Protein AF-A0A7M1I0T7-F1 (afdb_monomer_lite)

pLDDT: mean 79.19, std 17.18, range [38.38, 97.06]

Structure (mmCIF, N/CA/C/O backbone):
data_AF-A0A7M1I0T7-F1
#
_entry.id   AF-A0A7M1I0T7-F1
#
loop_
_atom_site.group_PDB
_atom_site.id
_atom_site.type_symbol
_atom_site.label_atom_id
_atom_site.label_alt_id
_atom_site.label_comp_id
_atom_site.label_asym_id
_atom_site.label_entity_id
_atom_site.label_seq_id
_atom_site.pdbx_PDB_ins_code
_atom_site.Cartn_x
_atom_site.Cartn_y
_atom_site.Cartn_z
_atom_site.occupancy
_atom_site.B_iso_or_equiv
_atom_site.auth_seq_id
_atom_site.auth_comp_id
_atom_site.auth_asym_id
_atom_site.auth_atom_id
_atom_site.pdbx_PDB_model_num
ATOM 1 N N . MET A 1 1 ? 44.421 7.139 29.580 1.00 38.38 1 MET A N 1
ATOM 2 C CA . MET A 1 1 ? 43.782 7.535 28.309 1.00 38.38 1 MET A CA 1
ATOM 3 C C . MET A 1 1 ? 43.227 6.270 27.679 1.00 38.38 1 MET A C 1
ATOM 5 O O . MET A 1 1 ? 44.017 5.429 27.277 1.00 38.38 1 MET A O 1
ATOM 9 N N . SER A 1 2 ? 41.909 6.071 27.736 1.00 39.19 2 SER A N 1
ATOM 10 C CA . SER A 1 2 ? 41.252 4.862 27.218 1.00 39.19 2 SER A CA 1
ATOM 11 C C . SER A 1 2 ? 40.769 5.132 25.801 1.00 39.19 2 SER A C 1
ATOM 13 O O . SER A 1 2 ? 39.992 6.062 25.595 1.00 39.19 2 SER A O 1
ATOM 15 N N . VAL A 1 3 ? 41.251 4.338 24.850 1.00 46.97 3 VAL A N 1
ATOM 16 C CA . VAL A 1 3 ? 40.880 4.420 23.437 1.00 46.97 3 VAL A CA 1
ATOM 17 C C . VAL A 1 3 ? 39.615 3.588 23.224 1.00 46.97 3 VAL A C 1
ATOM 19 O O . VAL A 1 3 ? 39.588 2.395 23.511 1.00 46.97 3 VAL A O 1
ATOM 22 N N . GLU A 1 4 ? 38.562 4.295 22.821 1.00 46.25 4 GLU A N 1
ATOM 23 C CA . GLU A 1 4 ? 37.407 3.875 22.023 1.00 46.25 4 GLU A CA 1
ATOM 24 C C . GLU A 1 4 ? 36.913 2.429 22.189 1.00 46.25 4 GLU A C 1
ATOM 26 O O . GLU A 1 4 ? 37.399 1.475 21.579 1.00 46.25 4 GLU A O 1
ATOM 31 N N . LYS A 1 5 ? 35.801 2.287 22.922 1.00 44.91 5 LYS A N 1
ATOM 32 C CA . LYS A 1 5 ? 34.880 1.178 22.678 1.00 44.91 5 LYS A CA 1
ATOM 33 C C . LYS A 1 5 ? 34.327 1.352 21.267 1.00 44.91 5 LYS A C 1
ATOM 35 O O . LYS A 1 5 ? 33.439 2.171 21.050 1.00 44.91 5 LYS A O 1
ATOM 40 N N . VAL A 1 6 ? 34.853 0.558 20.338 1.00 45.62 6 VAL A N 1
ATOM 41 C CA . VAL A 1 6 ? 34.211 0.228 19.066 1.00 45.62 6 VAL A CA 1
ATOM 42 C C . VAL A 1 6 ? 32.747 -0.060 19.375 1.00 45.62 6 VAL A C 1
ATOM 44 O O . VAL A 1 6 ? 32.432 -1.067 20.018 1.00 45.62 6 VAL A O 1
ATOM 47 N N . ASN A 1 7 ? 31.867 0.861 18.985 1.00 43.06 7 ASN A N 1
ATOM 48 C CA . ASN A 1 7 ? 30.430 0.687 19.087 1.00 43.06 7 ASN A CA 1
ATOM 49 C C . ASN A 1 7 ? 30.054 -0.383 18.062 1.00 43.06 7 ASN A C 1
ATOM 51 O O . ASN A 1 7 ? 29.676 -0.096 16.930 1.00 43.06 7 ASN A O 1
ATOM 55 N N . LYS A 1 8 ? 30.269 -1.646 18.437 1.00 42.56 8 LYS A N 1
ATOM 56 C CA . LYS A 1 8 ? 29.669 -2.782 17.762 1.00 42.56 8 LYS A CA 1
ATOM 57 C C . LYS A 1 8 ? 28.176 -2.521 17.864 1.00 42.56 8 LYS A C 1
ATOM 59 O O . LYS A 1 8 ? 27.632 -2.591 18.965 1.00 42.56 8 LYS A O 1
ATOM 64 N N . CYS A 1 9 ? 27.535 -2.199 16.745 1.00 43.50 9 CYS A N 1
ATOM 65 C CA . CYS A 1 9 ? 26.101 -2.379 16.598 1.00 43.50 9 CYS A CA 1
ATOM 66 C C . CYS A 1 9 ? 25.815 -3.862 16.852 1.00 43.50 9 CYS A C 1
ATOM 68 O O . CYS A 1 9 ? 25.774 -4.678 15.937 1.00 43.50 9 CYS A O 1
ATOM 70 N N . ALA A 1 10 ? 25.694 -4.222 18.128 1.00 41.69 10 ALA A N 1
ATOM 71 C CA . ALA A 1 10 ? 24.992 -5.411 18.535 1.00 41.69 10 ALA A CA 1
ATOM 72 C C . ALA A 1 10 ? 23.582 -5.263 17.955 1.00 41.69 10 ALA A C 1
ATOM 74 O O . ALA A 1 10 ? 23.008 -4.172 18.071 1.00 41.69 10 ALA A O 1
ATOM 75 N N . PRO A 1 11 ? 23.029 -6.296 17.305 1.00 42.31 11 PRO A N 1
ATOM 76 C CA . PRO A 1 11 ? 21.637 -6.264 16.907 1.00 42.31 11 PRO A CA 1
ATOM 77 C C . PRO A 1 11 ? 20.845 -6.145 18.205 1.00 42.31 11 PRO A C 1
ATOM 79 O O . PRO A 1 11 ? 20.754 -7.094 18.982 1.00 42.31 11 PRO A O 1
ATOM 82 N N . GLN A 1 12 ? 20.357 -4.940 18.494 1.00 48.44 12 GLN A N 1
ATOM 83 C CA . GLN A 1 12 ? 19.420 -4.751 19.579 1.00 48.44 12 GLN A CA 1
ATOM 84 C C . GLN A 1 12 ? 18.220 -5.616 19.211 1.00 48.44 12 GLN A C 1
ATOM 86 O O . GLN A 1 12 ? 17.590 -5.415 18.172 1.00 48.44 12 GLN A O 1
ATOM 91 N N . THR A 1 13 ? 17.962 -6.638 20.017 1.00 45.00 13 THR A N 1
ATOM 92 C CA . THR A 1 13 ? 16.713 -7.396 20.026 1.00 45.00 13 THR A CA 1
ATOM 93 C C . THR A 1 13 ? 15.581 -6.397 20.251 1.00 45.00 13 THR A C 1
ATOM 95 O O . THR A 1 13 ? 15.273 -6.051 21.386 1.00 45.00 13 THR A O 1
ATOM 98 N N . GLY A 1 14 ? 15.071 -5.825 19.164 1.00 46.47 14 GLY A N 1
ATOM 99 C CA . GLY A 1 14 ? 14.222 -4.638 19.227 1.00 46.47 14 GLY A CA 1
ATOM 100 C C . GLY A 1 14 ? 14.100 -3.872 17.912 1.00 46.47 14 GLY A C 1
ATOM 101 O O . GLY A 1 14 ? 13.751 -2.697 17.931 1.00 46.47 14 GLY A O 1
ATOM 102 N N . CYS A 1 15 ? 14.379 -4.493 16.760 1.00 43.56 15 CYS A N 1
ATOM 103 C CA . CYS A 1 15 ? 13.956 -3.901 15.495 1.00 43.56 15 CYS A CA 1
ATOM 104 C C . CYS A 1 15 ? 12.443 -4.129 15.370 1.00 43.56 15 CYS A C 1
ATOM 106 O O . CYS A 1 15 ? 11.997 -5.172 14.892 1.00 43.56 15 CYS A O 1
ATOM 108 N N . SER A 1 16 ? 11.648 -3.199 15.906 1.00 60.34 16 SER A N 1
ATOM 109 C CA . SER A 1 16 ? 10.201 -3.189 15.701 1.00 60.34 16 SER A CA 1
ATOM 110 C C . SER A 1 16 ? 9.942 -3.095 14.203 1.00 60.34 16 SER A C 1
ATOM 112 O O . SER A 1 16 ? 10.323 -2.114 13.567 1.00 60.34 16 SER A O 1
ATOM 114 N N . THR A 1 17 ? 9.336 -4.125 13.619 1.00 72.69 17 THR A N 1
ATOM 115 C CA . THR A 1 17 ? 8.929 -4.069 12.214 1.00 72.69 17 THR A CA 1
ATOM 116 C C . THR A 1 17 ? 7.825 -3.023 12.057 1.00 72.69 17 THR A C 1
ATOM 118 O O . THR A 1 17 ? 7.085 -2.746 13.003 1.00 72.69 17 THR A O 1
ATOM 121 N N . VAL A 1 18 ? 7.669 -2.456 10.856 1.00 73.56 18 VA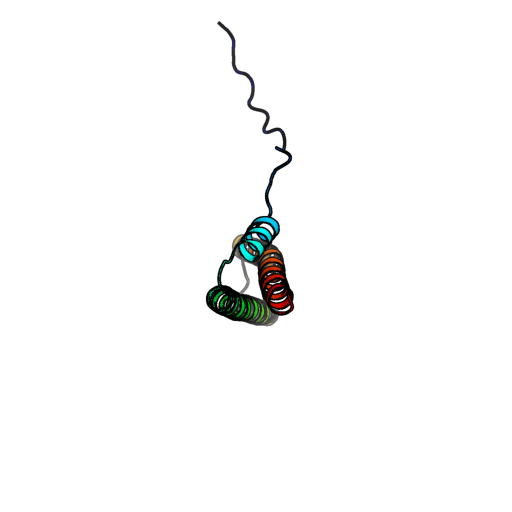L A N 1
ATOM 122 C CA . VAL A 1 18 ? 6.511 -1.591 10.549 1.00 73.56 18 VAL A CA 1
ATOM 123 C C . VAL A 1 18 ? 5.203 -2.311 10.898 1.00 73.56 18 VAL A C 1
ATOM 125 O O . VAL A 1 18 ? 4.288 -1.714 11.453 1.00 73.56 18 VAL A O 1
ATOM 128 N N . TRP A 1 19 ? 5.169 -3.626 10.679 1.00 71.19 19 TRP A N 1
ATOM 129 C CA . TRP A 1 19 ? 4.087 -4.501 11.110 1.00 71.19 19 TRP A CA 1
ATOM 130 C C . TRP A 1 19 ? 3.824 -4.450 12.628 1.00 71.19 19 TRP A C 1
ATOM 132 O O . TRP A 1 19 ? 2.685 -4.204 13.017 1.00 71.19 19 TRP A O 1
ATOM 142 N N . ASN A 1 20 ? 4.850 -4.589 13.483 1.00 71.00 20 ASN A N 1
ATOM 143 C CA . ASN A 1 20 ? 4.691 -4.500 14.945 1.00 71.00 20 ASN A CA 1
ATOM 144 C C . ASN A 1 20 ? 4.078 -3.155 15.364 1.00 71.00 20 ASN A C 1
ATOM 146 O O . ASN A 1 20 ? 3.212 -3.110 16.233 1.00 71.00 20 ASN A O 1
ATOM 150 N N . VAL A 1 21 ? 4.537 -2.057 14.754 1.00 77.50 21 VAL A N 1
ATOM 151 C CA . VAL A 1 21 ? 4.062 -0.705 15.084 1.00 77.50 21 VAL A CA 1
ATOM 152 C C . VAL A 1 21 ? 2.600 -0.528 14.683 1.00 77.50 21 VAL A C 1
ATOM 154 O O . VAL A 1 21 ? 1.813 -0.027 15.479 1.00 77.50 21 VAL A O 1
ATOM 157 N N . LEU A 1 22 ? 2.223 -0.965 13.479 1.00 78.00 22 LEU A N 1
ATOM 158 C CA . LEU A 1 22 ? 0.845 -0.864 12.997 1.00 78.00 22 LEU A CA 1
ATOM 159 C C . LEU A 1 22 ? -0.110 -1.743 13.810 1.00 78.00 22 LEU A C 1
ATOM 161 O O . LEU A 1 22 ? -1.208 -1.306 14.135 1.00 78.00 22 LEU A O 1
ATOM 165 N N . HIS A 1 23 ? 0.315 -2.948 14.194 1.00 72.75 23 HIS A N 1
ATOM 166 C CA . HIS A 1 23 ? -0.490 -3.830 15.035 1.00 72.75 23 HIS A CA 1
ATOM 167 C C . HIS A 1 23 ? -0.765 -3.209 16.413 1.00 72.75 23 HIS A C 1
ATOM 169 O O . HIS A 1 23 ? -1.921 -3.086 16.808 1.00 72.75 23 HIS A O 1
ATOM 175 N N . LEU A 1 24 ? 0.282 -2.723 17.093 1.00 77.25 24 LEU A N 1
ATOM 176 C CA . LEU A 1 24 ? 0.144 -2.019 18.373 1.00 77.25 24 LEU A CA 1
ATOM 177 C C . LEU A 1 24 ? -0.707 -0.752 18.243 1.00 77.25 24 LEU A C 1
ATOM 179 O O . LEU A 1 24 ? -1.497 -0.448 19.134 1.00 77.25 24 LEU A O 1
ATOM 183 N N . ALA A 1 25 ? -0.564 -0.005 17.145 1.00 76.25 25 ALA A N 1
ATOM 184 C CA . ALA A 1 25 ? -1.386 1.173 16.899 1.00 76.25 25 ALA A CA 1
ATOM 185 C C . ALA A 1 25 ? -2.872 0.801 16.826 1.00 76.25 25 ALA A C 1
ATOM 187 O O . ALA A 1 25 ? -3.668 1.479 17.468 1.00 76.25 25 ALA A O 1
ATOM 188 N N . ALA A 1 26 ? -3.228 -0.290 16.131 1.00 75.25 26 ALA A N 1
ATOM 189 C CA . ALA A 1 26 ? -4.606 -0.775 16.038 1.00 75.25 26 ALA A CA 1
ATOM 190 C C . ALA A 1 26 ? -5.217 -0.993 17.428 1.00 75.25 26 ALA A C 1
ATOM 192 O O . ALA A 1 26 ? -6.262 -0.424 17.738 1.00 75.25 26 ALA A O 1
ATOM 193 N N . GLU A 1 27 ? -4.532 -1.757 18.284 1.00 76.94 27 GLU A N 1
ATOM 194 C CA . GLU A 1 27 ? -5.010 -2.137 19.623 1.00 76.94 27 GLU A CA 1
ATOM 195 C C . GLU A 1 27 ? -5.294 -0.943 20.547 1.00 76.94 27 GLU A C 1
ATOM 197 O O . GLU A 1 27 ? -6.029 -1.078 21.524 1.00 76.94 27 GLU A O 1
ATOM 202 N N . ASN A 1 28 ? -4.726 0.227 20.249 1.00 81.88 28 ASN A N 1
ATOM 203 C CA . ASN A 1 28 ? -4.822 1.419 21.087 1.00 81.88 28 ASN A CA 1
ATOM 204 C C . ASN A 1 28 ? -5.781 2.493 20.539 1.00 81.88 28 ASN A C 1
ATOM 206 O O . ASN A 1 28 ? -5.877 3.568 21.132 1.00 81.88 28 ASN A O 1
ATOM 210 N N . ILE A 1 29 ? -6.505 2.239 19.440 1.00 82.00 29 ILE A N 1
ATOM 211 C CA . ILE A 1 29 ? -7.465 3.211 18.889 1.00 82.00 29 ILE A CA 1
ATOM 212 C C . ILE A 1 29 ? -8.739 3.228 19.756 1.00 82.00 29 ILE A C 1
ATOM 214 O O . ILE A 1 29 ? -9.462 2.224 19.808 1.00 82.00 29 ILE A O 1
ATOM 218 N N . PRO A 1 30 ? -9.060 4.356 20.418 1.00 77.75 30 PRO A N 1
ATOM 219 C CA . PRO A 1 30 ? -10.011 4.357 21.523 1.00 77.75 30 PRO A CA 1
ATOM 220 C C . PRO A 1 30 ? -11.466 4.248 21.062 1.00 77.75 30 PRO A C 1
ATOM 222 O O . PRO A 1 30 ? -12.251 3.532 21.687 1.00 77.75 30 PRO A O 1
ATOM 225 N N . THR A 1 31 ? -11.850 4.906 19.964 1.00 85.44 31 THR A N 1
ATOM 226 C CA . THR A 1 31 ? -13.248 4.917 19.509 1.00 85.44 31 THR A CA 1
ATOM 227 C C . THR A 1 31 ? -13.481 4.028 18.291 1.00 85.44 31 THR A C 1
ATOM 229 O O . THR A 1 31 ? -12.609 3.852 17.442 1.00 85.44 31 THR A O 1
ATOM 232 N N . GLU A 1 32 ? -14.697 3.488 18.176 1.00 86.50 32 GLU A N 1
ATOM 233 C CA . GLU A 1 32 ? -15.115 2.711 17.003 1.00 86.50 32 GLU A CA 1
ATOM 234 C C . GLU A 1 32 ? -15.036 3.542 15.719 1.00 86.50 32 GLU A C 1
ATOM 236 O O . GLU A 1 32 ? -14.496 3.085 14.720 1.00 86.50 32 GLU A O 1
ATOM 241 N N . ARG A 1 33 ? -15.476 4.805 15.765 1.00 88.75 33 ARG A N 1
ATOM 242 C CA . ARG A 1 33 ? -15.396 5.713 14.614 1.00 88.75 33 ARG A CA 1
ATOM 243 C C . ARG A 1 33 ? -13.959 5.925 14.133 1.00 88.75 33 ARG A C 1
ATOM 245 O O . ARG A 1 33 ? -13.720 5.975 12.931 1.00 88.75 33 ARG A O 1
ATOM 252 N N . GLU A 1 34 ? -13.007 6.092 15.047 1.00 87.44 34 GLU A N 1
ATOM 253 C CA . GLU A 1 34 ? -11.597 6.241 14.674 1.00 87.44 34 GLU A CA 1
ATOM 254 C C . GLU A 1 34 ? -11.025 4.935 14.121 1.00 87.44 34 GLU A C 1
ATOM 256 O O . GLU A 1 34 ? -10.291 4.984 13.136 1.00 87.44 34 GLU A O 1
ATOM 261 N N . ARG A 1 35 ? -11.404 3.778 14.686 1.00 88.25 35 ARG A N 1
ATOM 262 C CA . ARG A 1 35 ? -11.027 2.465 14.133 1.00 88.25 35 ARG A CA 1
ATOM 263 C C . ARG A 1 35 ? -11.535 2.303 12.708 1.00 88.25 35 ARG A C 1
ATOM 265 O O . ARG A 1 35 ? -10.783 1.854 11.854 1.00 88.25 35 ARG A O 1
ATOM 272 N N . ASP A 1 36 ? -12.762 2.728 12.434 1.00 89.94 36 ASP A N 1
ATOM 273 C CA . ASP A 1 36 ? -13.363 2.662 11.100 1.00 89.94 36 ASP A CA 1
ATOM 274 C C . ASP A 1 36 ? -12.631 3.541 10.097 1.00 89.94 36 ASP A C 1
ATOM 276 O O . ASP A 1 36 ? -12.323 3.090 8.997 1.00 89.94 36 ASP A O 1
ATOM 280 N N . ASN A 1 37 ? -12.295 4.770 10.490 1.00 90.81 37 ASN A N 1
ATOM 281 C CA . ASN A 1 37 ? -11.517 5.669 9.645 1.00 90.81 37 ASN A CA 1
ATOM 282 C C . ASN A 1 37 ? -10.141 5.074 9.320 1.00 90.81 37 ASN A C 1
ATOM 284 O O . ASN A 1 37 ? -9.747 5.050 8.159 1.00 90.81 37 ASN A O 1
ATOM 288 N N . VAL A 1 38 ? -9.431 4.568 10.334 1.00 90.12 38 VAL A N 1
ATOM 289 C CA . VAL A 1 38 ? -8.099 3.969 10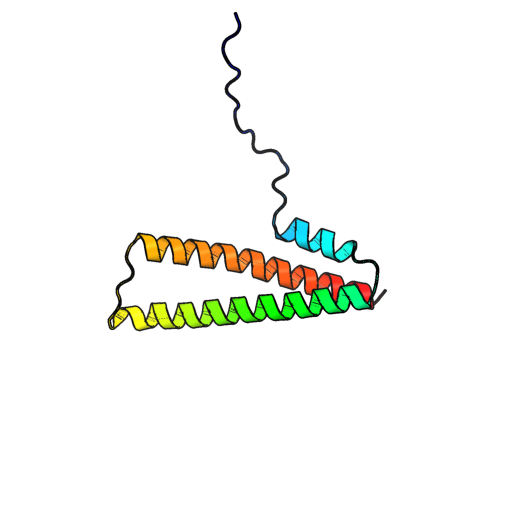.171 1.00 90.12 38 VAL A CA 1
ATOM 290 C C . VAL A 1 38 ? -8.162 2.692 9.333 1.00 90.12 38 VAL A C 1
ATOM 292 O O . VAL A 1 38 ? -7.301 2.466 8.485 1.00 90.12 38 VAL A O 1
ATOM 295 N N . ARG A 1 39 ? -9.200 1.872 9.517 1.00 92.56 39 ARG A N 1
ATOM 296 C CA . ARG A 1 39 ? -9.435 0.677 8.706 1.00 92.56 39 ARG A CA 1
ATOM 297 C C . ARG A 1 39 ? -9.631 1.039 7.234 1.00 92.56 39 ARG A C 1
ATOM 299 O O . ARG A 1 39 ? -8.947 0.477 6.387 1.0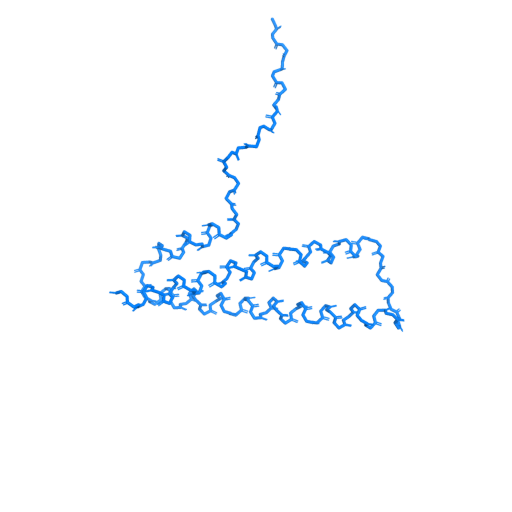0 92.56 39 ARG A O 1
ATOM 306 N N . CYS A 1 40 ? -10.535 1.974 6.942 1.00 93.31 40 CYS A N 1
ATOM 307 C CA . CYS A 1 40 ? -10.813 2.424 5.577 1.00 93.31 40 CYS A CA 1
ATOM 308 C C . CYS A 1 40 ? -9.577 3.051 4.911 1.00 93.31 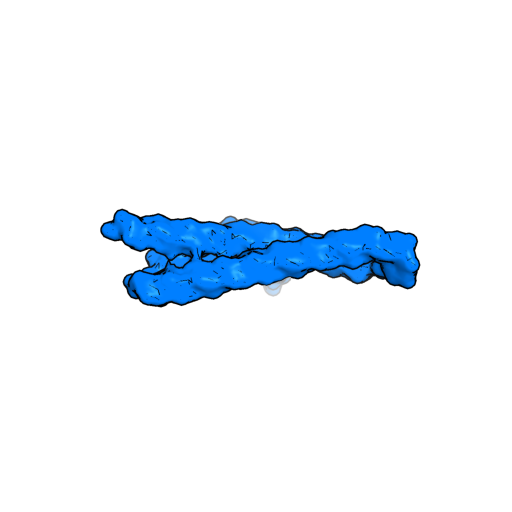40 CYS A C 1
ATOM 310 O O . CYS A 1 40 ? -9.325 2.812 3.733 1.00 93.31 40 CYS A O 1
ATOM 312 N N . ASP A 1 41 ? -8.788 3.824 5.660 1.00 94.38 41 ASP A N 1
ATOM 313 C CA . ASP A 1 41 ? -7.539 4.417 5.173 1.00 94.38 41 ASP A CA 1
ATOM 314 C C . ASP A 1 41 ? -6.497 3.338 4.826 1.00 94.38 41 ASP A C 1
ATOM 316 O O . ASP A 1 41 ? -5.896 3.353 3.751 1.00 94.38 41 ASP A O 1
ATOM 320 N N . ALA A 1 42 ? -6.359 2.318 5.678 1.00 93.50 42 ALA A N 1
ATOM 321 C CA . ALA A 1 42 ? -5.491 1.176 5.404 1.00 93.50 42 ALA A CA 1
ATOM 322 C C . ALA A 1 42 ? -5.962 0.321 4.219 1.00 93.50 42 ALA A C 1
ATOM 324 O O . ALA A 1 42 ? -5.121 -0.158 3.456 1.00 93.50 42 ALA A O 1
ATOM 325 N N . GLU A 1 43 ? -7.276 0.144 4.035 1.00 95.50 43 GLU A N 1
ATOM 326 C CA . GLU A 1 43 ? -7.851 -0.497 2.842 1.00 95.50 43 GLU A CA 1
ATOM 327 C C . GLU A 1 43 ? -7.447 0.276 1.579 1.00 95.50 43 GLU A C 1
ATOM 329 O O . GLU A 1 43 ? -6.865 -0.306 0.662 1.00 95.50 43 GLU A O 1
ATOM 334 N N . ALA A 1 44 ? -7.647 1.597 1.571 1.00 96.44 44 ALA A N 1
ATOM 335 C CA . ALA A 1 44 ? -7.292 2.451 0.440 1.00 96.44 44 ALA A CA 1
ATOM 336 C C . ALA A 1 44 ? -5.787 2.410 0.118 1.00 96.44 44 ALA A C 1
ATOM 338 O O . ALA A 1 44 ? -5.402 2.275 -1.046 1.00 96.44 44 ALA A O 1
ATOM 339 N N . HIS A 1 45 ? -4.920 2.474 1.134 1.00 94.75 45 HIS A N 1
ATOM 340 C CA . HIS A 1 45 ? -3.470 2.406 0.946 1.00 94.75 45 HIS A CA 1
ATOM 341 C C . HIS A 1 45 ? -2.994 1.042 0.442 1.00 94.75 45 HIS A C 1
ATOM 343 O O . HIS A 1 45 ? -2.136 0.980 -0.443 1.00 94.75 45 HIS A O 1
ATOM 349 N N . ARG A 1 46 ? -3.548 -0.052 0.974 1.00 95.69 46 ARG A N 1
ATOM 350 C CA . ARG A 1 46 ? -3.247 -1.407 0.500 1.00 95.69 46 ARG A CA 1
ATOM 351 C C . ARG A 1 46 ? -3.617 -1.560 -0.970 1.00 95.69 46 ARG A C 1
ATOM 353 O O . ARG A 1 46 ? -2.804 -2.052 -1.751 1.00 95.69 46 ARG A O 1
ATOM 360 N N . ASP A 1 47 ? -4.820 -1.138 -1.338 1.00 97.06 47 ASP A N 1
ATOM 361 C CA . ASP A 1 47 ? -5.338 -1.309 -2.692 1.00 97.06 47 ASP A CA 1
ATOM 362 C C . ASP A 1 47 ? -4.558 -0.436 -3.691 1.00 97.06 47 ASP A C 1
ATOM 364 O O . ASP A 1 47 ? -4.208 -0.900 -4.778 1.00 97.06 47 ASP A O 1
ATOM 368 N N . ALA A 1 48 ? -4.164 0.779 -3.294 1.00 95.81 48 ALA A N 1
ATOM 369 C CA . ALA A 1 48 ? -3.274 1.630 -4.084 1.00 95.81 48 ALA A CA 1
ATOM 370 C C . ALA A 1 48 ? -1.883 1.000 -4.294 1.00 95.81 48 ALA A C 1
ATOM 372 O O . ALA A 1 48 ? -1.352 1.040 -5.404 1.00 95.81 48 ALA A O 1
ATOM 373 N N . LEU A 1 49 ? -1.295 0.386 -3.258 1.00 95.56 49 LEU A N 1
ATOM 374 C CA . LEU A 1 49 ? -0.010 -0.316 -3.373 1.00 95.56 49 LEU A CA 1
ATOM 375 C C . LEU A 1 49 ? -0.105 -1.527 -4.303 1.00 95.56 49 LEU A C 1
ATOM 377 O O . LEU A 1 49 ? 0.775 -1.722 -5.140 1.00 95.56 49 LEU A O 1
ATOM 381 N N . LEU A 1 50 ? -1.172 -2.321 -4.186 1.00 96.19 50 LEU A N 1
ATOM 382 C CA . LEU A 1 50 ? -1.419 -3.458 -5.074 1.00 96.19 50 LEU A CA 1
ATOM 383 C C . LEU A 1 50 ? -1.576 -3.004 -6.530 1.00 96.19 50 LEU A C 1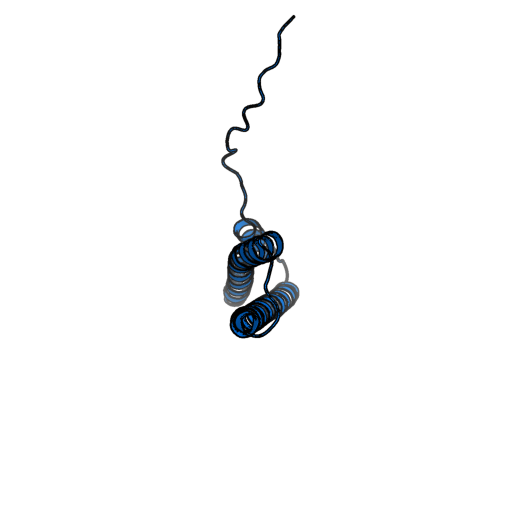
ATOM 385 O O . LEU A 1 50 ? -0.923 -3.562 -7.409 1.00 96.19 50 LEU A O 1
ATOM 389 N N . SER A 1 51 ? -2.356 -1.949 -6.776 1.00 95.19 51 SER A N 1
ATOM 390 C CA . SER A 1 51 ? -2.526 -1.375 -8.117 1.00 95.19 51 SER A CA 1
ATOM 391 C C . SER A 1 51 ? -1.210 -0.832 -8.693 1.00 95.19 51 SER A C 1
ATOM 393 O O . SER A 1 51 ? -0.900 -1.034 -9.871 1.00 95.19 51 SER A O 1
ATOM 395 N N . GLY A 1 52 ? -0.390 -0.186 -7.859 1.00 94.44 52 GLY A N 1
ATOM 396 C CA . GLY A 1 52 ? 0.936 0.282 -8.256 1.00 94.44 52 GLY A CA 1
ATOM 397 C C . GLY A 1 52 ? 1.882 -0.866 -8.619 1.00 94.44 52 GLY A C 1
ATOM 398 O O . GLY A 1 52 ? 2.587 -0.783 -9.623 1.00 94.44 52 GLY A O 1
ATOM 399 N N . LEU A 1 53 ? 1.871 -1.959 -7.846 1.00 94.75 53 LEU A N 1
ATOM 400 C CA . LEU A 1 53 ? 2.660 -3.161 -8.136 1.00 94.75 53 LEU A CA 1
ATOM 401 C C . LEU A 1 53 ? 2.215 -3.850 -9.431 1.00 94.75 53 LEU A C 1
ATOM 403 O O . LEU A 1 53 ? 3.063 -4.306 -10.195 1.00 94.75 53 LEU A O 1
ATOM 407 N N . GLU A 1 54 ? 0.911 -3.901 -9.698 1.00 94.44 54 GLU A N 1
ATOM 408 C CA . GLU A 1 54 ? 0.370 -4.426 -10.953 1.00 94.44 54 GLU A CA 1
ATOM 409 C C . GLU A 1 54 ? 0.840 -3.590 -12.151 1.00 94.44 54 GLU A C 1
ATOM 411 O O . GLU A 1 54 ? 1.395 -4.132 -13.108 1.00 94.44 54 GLU A O 1
ATOM 416 N N . THR A 1 55 ? 0.722 -2.263 -12.054 1.00 91.38 55 THR A N 1
ATOM 417 C CA . THR A 1 55 ? 1.200 -1.328 -13.087 1.00 91.38 55 THR A CA 1
ATOM 418 C C . THR A 1 55 ? 2.700 -1.490 -13.335 1.00 91.38 55 THR A C 1
ATOM 420 O O . THR A 1 55 ? 3.150 -1.533 -14.478 1.00 91.38 55 THR A O 1
ATOM 423 N N . LEU A 1 56 ? 3.488 -1.628 -12.267 1.00 91.62 56 LEU A N 1
ATOM 424 C CA . LEU A 1 56 ? 4.924 -1.862 -12.365 1.00 91.62 56 LEU A CA 1
ATOM 425 C C . LEU A 1 56 ? 5.240 -3.194 -13.058 1.00 91.62 56 LEU A C 1
ATOM 427 O O . LEU A 1 56 ? 6.157 -3.254 -13.873 1.00 91.62 56 LEU A O 1
ATOM 431 N N . GLY A 1 57 ? 4.463 -4.245 -12.783 1.00 89.81 57 GLY A N 1
ATOM 432 C CA . GLY A 1 57 ? 4.564 -5.527 -13.478 1.00 89.81 57 GLY A CA 1
ATOM 433 C C . GLY A 1 57 ? 4.330 -5.398 -14.985 1.00 89.81 57 GLY A C 1
ATOM 434 O O . GLY A 1 57 ? 5.104 -5.946 -15.773 1.00 89.81 57 GLY A O 1
ATOM 435 N N . VAL A 1 58 ? 3.322 -4.618 -15.391 1.00 88.44 58 VAL A N 1
ATOM 436 C CA . VAL A 1 58 ? 3.058 -4.311 -16.807 1.00 88.44 58 VAL A CA 1
ATOM 437 C C . VAL A 1 58 ? 4.242 -3.572 -17.429 1.00 88.44 58 VAL A C 1
ATOM 439 O O . VAL A 1 58 ? 4.782 -4.042 -18.429 1.00 88.44 58 VAL A O 1
ATOM 442 N N . LEU A 1 59 ? 4.724 -2.496 -16.800 1.00 86.56 59 LEU A N 1
ATOM 443 C CA . LEU A 1 59 ? 5.867 -1.718 -17.296 1.00 86.56 59 LEU A CA 1
ATOM 444 C C . LEU A 1 59 ? 7.133 -2.570 -17.448 1.00 86.56 59 LEU A C 1
ATOM 446 O O . LEU A 1 59 ? 7.839 -2.460 -18.448 1.00 86.56 59 LEU A O 1
ATOM 450 N N . LEU A 1 60 ? 7.409 -3.457 -16.490 1.00 86.12 60 LEU A N 1
ATOM 451 C CA . LEU A 1 60 ? 8.524 -4.400 -16.575 1.00 86.12 60 LEU A CA 1
ATOM 452 C C . LEU A 1 60 ? 8.350 -5.385 -17.737 1.00 86.12 60 LEU A C 1
ATOM 454 O O . LEU A 1 60 ? 9.321 -5.679 -18.431 1.00 86.12 60 LEU A O 1
ATOM 458 N N . SER A 1 61 ? 7.133 -5.862 -17.999 1.00 84.00 61 SER A N 1
ATOM 459 C CA . SER A 1 61 ? 6.864 -6.757 -19.132 1.00 84.00 61 SER A CA 1
ATOM 460 C C . SER A 1 61 ? 6.997 -6.058 -20.494 1.00 84.00 61 SER A C 1
ATOM 462 O O . SER A 1 61 ? 7.529 -6.636 -21.447 1.00 84.00 61 SER A O 1
ATOM 464 N N . GLU A 1 62 ? 6.590 -4.788 -20.568 1.00 81.12 62 GLU A N 1
ATOM 465 C CA . GLU A 1 62 ? 6.665 -3.945 -21.763 1.00 81.12 62 GLU A CA 1
ATOM 466 C C . GLU A 1 62 ? 8.070 -3.384 -22.004 1.00 81.12 62 GLU A C 1
ATOM 468 O O . GLU A 1 62 ? 8.421 -3.118 -23.150 1.00 81.12 62 GLU A O 1
ATOM 473 N N . SER A 1 63 ? 8.914 -3.272 -20.971 1.00 63.25 63 SER A N 1
ATOM 474 C CA . SER A 1 63 ? 10.307 -2.797 -21.070 1.00 63.25 63 SER A CA 1
ATOM 475 C C . SER A 1 63 ? 11.163 -3.581 -22.076 1.00 63.25 63 SER A C 1
ATOM 477 O O . SER A 1 63 ? 12.082 -3.028 -22.683 1.00 63.25 63 SER A O 1
ATOM 479 N N . ASN A 1 64 ? 10.775 -4.825 -22.383 1.00 59.34 64 ASN A N 1
ATOM 480 C CA . ASN A 1 64 ? 11.325 -5.604 -23.496 1.00 59.34 64 ASN A CA 1
ATOM 481 C C . ASN A 1 64 ? 11.130 -4.946 -24.888 1.00 59.34 64 ASN A C 1
ATOM 483 O O . ASN A 1 64 ? 11.714 -5.424 -25.858 1.00 59.34 64 ASN A O 1
ATOM 487 N N . HIS A 1 65 ? 10.336 -3.870 -25.006 1.00 59.16 65 HIS A N 1
ATOM 488 C CA . HIS A 1 65 ? 9.904 -3.248 -26.266 1.00 59.16 65 HIS A CA 1
ATOM 489 C C . HIS A 1 65 ? 10.299 -1.766 -26.446 1.00 59.16 65 HIS A C 1
ATOM 491 O O . HIS A 1 65 ? 9.945 -1.189 -27.474 1.00 59.16 65 HIS A O 1
ATOM 497 N N . GLY A 1 66 ? 11.042 -1.120 -25.531 1.00 61.50 66 GLY A N 1
ATOM 498 C CA . GLY A 1 66 ? 11.514 0.250 -25.823 1.00 61.50 66 GLY A CA 1
ATOM 499 C C . GLY A 1 66 ? 12.188 1.054 -24.713 1.00 61.50 66 GLY A C 1
ATOM 500 O O . GLY A 1 66 ? 12.935 1.979 -25.024 1.00 61.50 66 GLY A O 1
ATOM 501 N N . HIS A 1 67 ? 11.989 0.708 -23.441 1.00 71.56 67 HIS A N 1
ATOM 502 C CA . HIS A 1 67 ? 12.694 1.345 -22.328 1.00 71.56 67 HIS A CA 1
ATOM 503 C C . HIS A 1 67 ? 13.457 0.285 -21.545 1.00 71.56 67 HIS A C 1
ATOM 505 O O . HIS A 1 67 ? 12.847 -0.538 -20.877 1.00 71.56 67 HIS A O 1
ATOM 511 N N . GLN A 1 68 ? 14.784 0.285 -21.650 1.00 81.38 68 GLN A N 1
ATOM 512 C CA . GLN A 1 68 ? 15.621 -0.581 -20.829 1.00 81.38 68 GLN A CA 1
ATOM 513 C C . GLN A 1 68 ? 15.920 0.129 -19.515 1.00 81.38 68 GLN A C 1
ATOM 515 O O . GLN A 1 68 ? 16.589 1.163 -19.513 1.00 81.38 68 GLN A O 1
ATOM 520 N N . PHE A 1 69 ? 15.430 -0.440 -18.417 1.00 83.94 69 PHE A N 1
ATOM 521 C CA . PHE A 1 69 ? 15.819 -0.010 -17.082 1.00 83.94 69 PHE A CA 1
ATOM 522 C C . PHE A 1 69 ? 17.316 -0.245 -16.882 1.00 83.94 69 PHE A C 1
ATOM 524 O O . PHE A 1 69 ? 17.837 -1.313 -17.213 1.00 83.94 69 PHE A O 1
ATOM 531 N N . ASN A 1 70 ? 18.008 0.739 -16.322 1.00 88.81 70 ASN A N 1
ATOM 532 C CA . ASN A 1 70 ? 19.391 0.566 -15.899 1.00 88.81 70 ASN A CA 1
ATOM 533 C C . ASN A 1 70 ? 19.475 -0.164 -14.543 1.00 88.81 70 ASN A C 1
ATOM 535 O O . ASN A 1 70 ? 18.478 -0.334 -13.837 1.00 88.81 70 ASN A O 1
ATOM 539 N N . ASP A 1 71 ? 20.683 -0.575 -14.152 1.00 89.25 71 ASP A N 1
ATOM 540 C CA . ASP A 1 71 ? 20.909 -1.338 -12.917 1.00 89.25 71 ASP A CA 1
ATOM 541 C C . ASP A 1 71 ? 20.407 -0.613 -11.655 1.00 89.25 71 ASP A C 1
ATOM 543 O O . ASP A 1 71 ? 19.895 -1.251 -10.733 1.00 89.25 71 ASP A O 1
ATOM 547 N N . TYR A 1 72 ? 20.518 0.719 -11.607 1.00 92.00 72 TYR A N 1
ATOM 548 C CA . TYR A 1 72 ? 20.046 1.519 -10.475 1.00 92.00 72 TYR A CA 1
ATOM 549 C C . TYR A 1 72 ? 18.514 1.547 -10.400 1.00 92.00 72 TYR A C 1
ATOM 551 O O . TYR A 1 72 ? 17.945 1.376 -9.321 1.00 92.00 72 TYR A O 1
ATOM 559 N N . GLU A 1 73 ? 17.841 1.706 -11.539 1.00 89.81 73 GLU A N 1
ATOM 560 C CA . GLU A 1 73 ? 16.379 1.653 -11.631 1.00 89.81 73 GLU A CA 1
ATOM 561 C C . GLU A 1 73 ? 15.856 0.267 -11.244 1.00 89.81 73 GLU A C 1
ATOM 563 O O . GLU A 1 73 ? 14.948 0.163 -10.422 1.00 89.81 73 GLU A O 1
ATOM 568 N N . MET A 1 74 ? 16.483 -0.803 -11.743 1.00 90.44 74 MET A N 1
ATOM 569 C CA . MET A 1 74 ? 16.122 -2.178 -11.383 1.00 90.44 74 MET A CA 1
ATOM 570 C C . MET A 1 74 ? 16.337 -2.471 -9.897 1.00 90.44 74 MET A C 1
ATOM 572 O O . MET A 1 74 ? 15.507 -3.138 -9.272 1.00 90.44 74 MET A O 1
ATOM 576 N N . MET A 1 75 ? 17.415 -1.954 -9.303 1.00 92.56 75 MET A N 1
ATOM 577 C CA . MET A 1 75 ? 17.651 -2.069 -7.864 1.00 92.56 75 MET A CA 1
ATOM 578 C C . MET A 1 75 ? 16.574 -1.326 -7.064 1.00 92.56 75 MET A C 1
ATOM 580 O O . MET A 1 75 ? 15.999 -1.897 -6.138 1.00 92.56 75 MET A O 1
ATOM 584 N N . SER A 1 76 ? 16.244 -0.092 -7.458 1.00 92.19 76 SER A N 1
ATOM 585 C CA . SER A 1 76 ? 15.199 0.713 -6.815 1.00 92.19 76 SER A CA 1
ATOM 586 C C . SER A 1 76 ? 13.821 0.049 -6.905 1.00 92.19 76 SER A C 1
ATOM 588 O O . SER A 1 76 ? 13.103 -0.018 -5.907 1.00 92.19 76 SER A O 1
ATOM 590 N N . ILE A 1 77 ? 13.482 -0.521 -8.064 1.00 91.56 77 ILE A N 1
ATOM 591 C CA . ILE A 1 77 ? 12.274 -1.326 -8.277 1.00 91.56 77 ILE A CA 1
ATOM 592 C C . ILE A 1 77 ? 12.259 -2.540 -7.344 1.00 91.56 77 ILE A C 1
ATOM 594 O O . ILE A 1 77 ? 11.256 -2.802 -6.678 1.00 91.56 77 ILE A O 1
ATOM 598 N N . GLY A 1 78 ? 13.377 -3.265 -7.248 1.00 90.44 78 GLY A N 1
ATOM 599 C CA . GLY A 1 78 ? 13.509 -4.408 -6.349 1.00 90.44 78 GLY A CA 1
ATOM 600 C C . GLY A 1 78 ? 13.293 -4.036 -4.879 1.00 90.44 78 GLY A C 1
ATOM 601 O O . GLY A 1 78 ? 12.603 -4.755 -4.153 1.00 90.44 78 GLY A O 1
ATOM 602 N N . ASP A 1 79 ? 13.840 -2.906 -4.436 1.00 91.81 79 ASP A N 1
ATOM 603 C CA . ASP A 1 79 ? 13.672 -2.418 -3.066 1.00 91.81 79 ASP A CA 1
ATOM 604 C C . ASP A 1 79 ? 12.250 -1.918 -2.796 1.00 91.81 79 ASP A C 1
ATOM 606 O O . ASP A 1 79 ? 11.692 -2.200 -1.730 1.00 91.81 79 ASP A O 1
ATOM 610 N N . PHE A 1 80 ? 11.616 -1.269 -3.777 1.00 92.62 80 PHE A N 1
ATOM 611 C CA . PHE A 1 80 ? 10.204 -0.908 -3.704 1.00 92.62 80 PHE A CA 1
ATOM 612 C C . PHE A 1 80 ? 9.318 -2.148 -3.546 1.00 92.62 80 PHE A C 1
ATOM 614 O O . PHE A 1 80 ? 8.502 -2.191 -2.630 1.00 92.62 80 PHE A O 1
ATOM 621 N N . ILE A 1 81 ? 9.510 -3.191 -4.363 1.00 92.06 81 ILE A N 1
ATOM 622 C CA . ILE A 1 81 ? 8.723 -4.434 -4.283 1.00 92.06 81 ILE A CA 1
ATOM 623 C C . ILE A 1 81 ? 8.856 -5.082 -2.897 1.00 92.06 81 ILE A C 1
ATOM 625 O O . ILE A 1 81 ? 7.850 -5.451 -2.285 1.00 92.06 81 ILE A O 1
ATOM 629 N N . LYS A 1 82 ? 10.084 -5.181 -2.366 1.00 88.94 82 LYS A N 1
ATOM 630 C CA . LYS A 1 82 ? 10.332 -5.719 -1.016 1.00 88.94 82 LYS A CA 1
ATOM 631 C C . LYS A 1 82 ? 9.622 -4.901 0.065 1.00 88.94 82 LYS A C 1
ATOM 633 O O . LYS A 1 82 ? 9.006 -5.478 0.961 1.00 88.94 82 LYS A O 1
ATOM 638 N N . SER A 1 83 ? 9.702 -3.572 -0.014 1.00 89.31 83 SER A N 1
ATOM 639 C CA . SER A 1 83 ? 9.072 -2.664 0.950 1.00 89.31 83 SER A CA 1
ATOM 640 C C . SER A 1 83 ? 7.542 -2.756 0.898 1.00 89.31 83 SER A C 1
ATOM 642 O O . SER A 1 83 ? 6.885 -2.910 1.930 1.00 89.31 83 SER A O 1
ATOM 644 N N . SER A 1 84 ? 6.972 -2.765 -0.309 1.00 91.69 84 SER A N 1
ATOM 645 C CA . SER A 1 84 ? 5.529 -2.850 -0.546 1.00 91.69 84 SER A CA 1
ATOM 646 C C . SER A 1 84 ? 4.916 -4.118 0.046 1.00 91.69 84 SER A C 1
ATOM 648 O O . SER A 1 84 ? 3.848 -4.046 0.649 1.00 91.69 84 SER A O 1
ATOM 650 N N . ALA A 1 85 ? 5.603 -5.265 -0.022 1.00 88.19 85 ALA A N 1
ATOM 651 C CA . ALA A 1 85 ? 5.134 -6.501 0.610 1.00 88.19 85 ALA A CA 1
ATOM 652 C C . ALA A 1 85 ? 4.988 -6.367 2.140 1.00 88.19 85 ALA A C 1
ATOM 654 O O . ALA A 1 85 ? 3.985 -6.795 2.717 1.00 88.19 85 ALA A O 1
ATOM 655 N N . ALA A 1 86 ? 5.962 -5.737 2.806 1.00 86.50 86 ALA A N 1
ATOM 656 C CA . ALA A 1 86 ? 5.901 -5.496 4.247 1.00 86.50 86 ALA A CA 1
ATOM 657 C C . ALA A 1 86 ? 4.773 -4.517 4.618 1.00 86.50 86 ALA A C 1
ATOM 659 O O . ALA A 1 86 ? 4.060 -4.744 5.598 1.00 86.50 86 ALA A O 1
ATOM 660 N N . LEU A 1 87 ? 4.579 -3.462 3.819 1.00 89.88 87 LEU A N 1
ATOM 661 C CA . LEU A 1 87 ? 3.518 -2.474 4.025 1.00 89.88 87 LEU A CA 1
ATOM 662 C C . LEU A 1 87 ? 2.123 -3.070 3.822 1.00 89.88 87 LEU A C 1
ATOM 664 O O . LEU A 1 87 ? 1.262 -2.874 4.674 1.00 89.88 87 LEU A O 1
ATOM 668 N N . ILE A 1 88 ? 1.912 -3.857 2.762 1.00 92.88 88 ILE A N 1
ATOM 669 C CA . ILE A 1 88 ? 0.642 -4.554 2.498 1.00 92.88 88 ILE A CA 1
ATOM 670 C C . ILE A 1 88 ? 0.277 -5.479 3.665 1.00 92.88 88 ILE A C 1
ATOM 672 O O . ILE A 1 88 ? -0.858 -5.457 4.141 1.00 92.88 88 ILE A O 1
ATOM 676 N N . ASN A 1 89 ? 1.240 -6.248 4.180 1.00 89.31 89 ASN A N 1
ATOM 677 C CA . ASN A 1 89 ? 1.019 -7.094 5.357 1.00 89.31 89 ASN A CA 1
ATOM 678 C C . ASN A 1 89 ? 0.688 -6.272 6.612 1.00 89.31 89 ASN A C 1
ATOM 680 O O . ASN A 1 89 ? -0.176 -6.666 7.400 1.00 89.31 89 ASN A O 1
ATOM 684 N N . GLY A 1 90 ? 1.341 -5.121 6.788 1.00 89.38 90 GLY A N 1
ATOM 685 C CA . GLY A 1 90 ? 1.019 -4.157 7.839 1.00 89.38 90 GLY A CA 1
ATOM 686 C C . GLY A 1 90 ? -0.419 -3.644 7.747 1.00 89.38 90 GLY A C 1
ATOM 687 O O . GLY A 1 90 ? -1.151 -3.718 8.732 1.00 89.38 90 GLY A O 1
ATOM 688 N N . MET A 1 91 ? -0.851 -3.208 6.560 1.00 93.06 91 MET A N 1
ATOM 689 C CA . MET A 1 91 ? -2.219 -2.731 6.321 1.00 93.06 91 MET A CA 1
ATOM 690 C C . MET A 1 91 ? -3.255 -3.828 6.578 1.00 93.06 91 MET A C 1
ATOM 692 O O . MET A 1 91 ? -4.209 -3.603 7.313 1.00 93.06 91 MET A O 1
ATOM 696 N N . ASN A 1 92 ? -3.042 -5.047 6.067 1.00 91.50 92 ASN A N 1
ATOM 697 C CA . ASN A 1 92 ? -3.941 -6.180 6.329 1.00 91.50 92 ASN A CA 1
ATOM 698 C C . ASN A 1 92 ? -4.084 -6.488 7.825 1.00 91.50 92 ASN A C 1
ATOM 700 O O . ASN A 1 92 ? -5.168 -6.839 8.293 1.00 91.50 92 ASN A O 1
ATOM 704 N N . THR A 1 93 ? -3.002 -6.333 8.584 1.00 87.38 93 THR A N 1
ATOM 705 C CA . THR A 1 93 ? -3.009 -6.552 10.034 1.00 87.38 93 THR A CA 1
ATOM 706 C C . THR A 1 93 ? -3.780 -5.461 10.764 1.00 87.38 93 THR A C 1
ATOM 708 O O . THR A 1 93 ? -4.562 -5.771 11.658 1.00 87.38 93 THR A O 1
ATOM 711 N N . LEU A 1 94 ? -3.602 -4.201 10.361 1.00 87.56 94 LEU A N 1
ATOM 712 C CA . LEU A 1 94 ? -4.362 -3.071 10.892 1.00 87.56 94 LEU A CA 1
ATOM 713 C C . LEU A 1 94 ? -5.866 -3.257 10.640 1.00 87.56 94 LEU A C 1
ATOM 715 O O . LEU A 1 94 ? -6.667 -3.101 11.560 1.00 87.56 94 LEU A O 1
ATOM 719 N N . ILE A 1 95 ? -6.230 -3.656 9.416 1.00 90.25 95 ILE A N 1
ATOM 720 C CA . ILE A 1 95 ? -7.614 -3.930 9.010 1.00 90.25 95 ILE A CA 1
ATOM 721 C C . ILE A 1 95 ? -8.210 -5.045 9.874 1.00 90.25 95 ILE A C 1
ATOM 723 O O . ILE A 1 95 ? -9.252 -4.852 10.497 1.00 90.25 95 ILE A O 1
ATOM 727 N N . THR A 1 96 ? -7.505 -6.177 9.973 1.00 87.38 96 THR A N 1
ATOM 728 C CA . THR A 1 96 ? -7.940 -7.336 10.768 1.00 87.38 96 THR A CA 1
ATOM 729 C C . THR A 1 96 ? -8.114 -6.967 12.240 1.00 87.38 96 THR A C 1
ATOM 731 O O . THR A 1 96 ? -9.149 -7.270 12.826 1.00 87.38 96 THR A O 1
ATOM 734 N N . GLY A 1 97 ? -7.145 -6.256 12.829 1.00 85.50 97 GLY A N 1
ATOM 735 C CA . GLY A 1 97 ? -7.227 -5.807 14.218 1.00 85.50 97 GLY A CA 1
ATOM 736 C C . GLY A 1 97 ? -8.439 -4.906 14.461 1.00 85.50 97 GLY A C 1
ATOM 737 O O . GLY A 1 97 ? -9.185 -5.120 15.417 1.00 85.50 97 GLY A O 1
ATOM 738 N N . CYS A 1 98 ? -8.690 -3.945 13.565 1.00 86.00 98 CYS A N 1
ATOM 739 C CA . CYS A 1 98 ? -9.868 -3.079 13.639 1.00 86.00 98 CYS A CA 1
ATOM 740 C C . CYS A 1 98 ? -11.180 -3.877 13.557 1.00 86.00 98 CYS A C 1
ATOM 742 O O . CYS A 1 98 ? -12.070 -3.656 14.378 1.00 86.00 98 CYS A O 1
ATOM 744 N N . ASP A 1 99 ? -11.295 -4.826 12.623 1.00 86.31 99 ASP A N 1
ATOM 745 C CA . ASP A 1 99 ? -12.497 -5.651 12.445 1.00 86.31 99 ASP A CA 1
ATOM 746 C C . ASP A 1 99 ? -12.755 -6.608 13.623 1.00 86.31 99 ASP A C 1
ATOM 748 O O . ASP A 1 99 ? -13.908 -6.852 13.986 1.00 86.31 99 ASP A O 1
ATOM 752 N N . GLU A 1 100 ? -11.710 -7.152 14.249 1.00 84.81 100 GLU A N 1
ATOM 753 C CA . GLU A 1 100 ? -11.841 -8.005 15.437 1.00 84.81 100 GLU A CA 1
ATOM 754 C C . GLU A 1 100 ? -12.323 -7.225 16.662 1.00 84.81 100 GLU A C 1
ATOM 756 O O . GLU A 1 100 ? -13.139 -7.733 17.434 1.00 84.81 100 GLU A O 1
ATOM 761 N N . MET A 1 101 ? -11.875 -5.979 16.825 1.00 78.38 101 MET A N 1
ATOM 762 C CA . MET A 1 101 ? -12.312 -5.117 17.926 1.00 78.38 101 MET A CA 1
ATOM 763 C C . MET A 1 10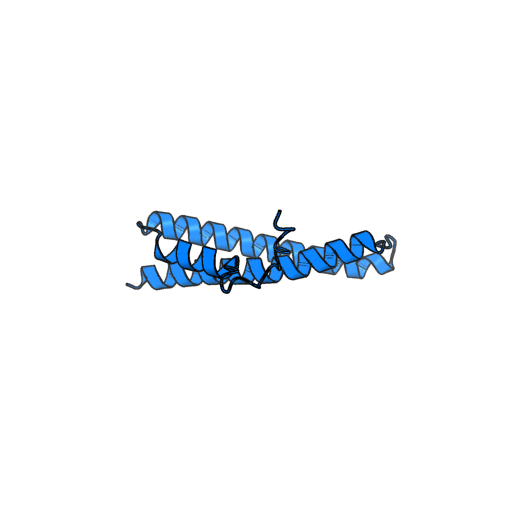1 ? -13.765 -4.658 17.797 1.00 78.38 101 MET A C 1
ATOM 765 O O . MET A 1 101 ? -14.383 -4.383 18.817 1.00 78.38 101 MET A O 1
ATOM 769 N N . LYS A 1 102 ? -14.342 -4.612 16.589 1.00 68.75 102 LYS A N 1
ATOM 770 C CA . LYS A 1 102 ? -15.787 -4.354 16.415 1.00 68.75 102 LYS A CA 1
ATOM 771 C C . LYS A 1 102 ? -16.672 -5.471 16.962 1.00 68.75 102 LYS A C 1
ATOM 773 O O . LYS A 1 102 ? -17.849 -5.251 17.223 1.00 68.75 102 LYS A O 1
ATOM 778 N N . LYS A 1 103 ? -16.139 -6.693 17.055 1.00 63.28 103 LYS A N 1
ATOM 779 C CA . LYS A 1 103 ? -16.891 -7.876 17.500 1.00 63.28 103 LYS A CA 1
ATOM 780 C C . LYS A 1 103 ? -16.895 -8.045 19.024 1.00 63.28 103 LYS A C 1
ATOM 782 O O . LYS A 1 103 ? -17.561 -8.961 19.502 1.00 63.28 103 LYS A O 1
ATOM 787 N N . ARG A 1 104 ? -16.119 -7.238 19.755 1.00 57.38 104 ARG A N 1
ATOM 788 C CA . ARG A 1 104 ? -16.009 -7.258 21.221 1.00 57.38 104 ARG A CA 1
ATOM 789 C C . ARG A 1 104 ? -16.895 -6.184 21.831 1.00 57.38 104 ARG A C 1
ATOM 791 O O . ARG A 1 104 ? -17.501 -6.492 22.878 1.00 57.38 104 ARG A O 1
#

Organism: Klebsiella pneumoniae (NCBI:txid573)

Foldseek 3Di:
DDDDDPPPPPPPPDPCQLLNVLLVVLVPQDDLVSLVVLLVVLVVVLVVLVVVVVVVVVCVVCCVPPPDDDPVRVVVVVVSVVVSVSSNSSSVSSNVSSVVVVVD

Sequence (104 aa):
MSVEKVNKCAPQTGCSTVWNVLHLAAENIPTERERDNVRCDAEAHRDALLSGLETLGVLLSESNHGHQFNDYEMMSIGDFIKSSAALINGMNTLITGCDEMKKR

Radius of gyration: 19.95 Å; chains: 1; bounding box: 61×16×55 Å

Secondary structure (DSSP, 8-state):
------------S----HHHHHHHHHHT--SHHHHHHHHHHHHHHHHHHHHHHHHHHHHHHHGGGS----HHHHHHHHHHHHHHHHHHHHHHHHHHHHHHHTT-